Protein AF-A0AAU8A0Q5-F1 (afdb_monomer_lite)

Radius of gyration: 11.53 Å; chains: 1; bounding box: 27×20×35 Å

Secondary structure (DSSP, 8-state):
----PPB-HHHHHHHHHHTT--HHHHHHHTT--HHHHHHHHH-SS----S-HHHHHHHHHHHHHHTT--HHHHB-

Sequence (75 aa):
MKADQRIIKEILSAAREEQGLSHEVLAKAVCLSKWYIKELEEADTFLTFYTMTIKIQAAKRVGDYLGLSKDQYLK

Organism: NCBI:txid2955208

pLDDT: mean 87.87, std 14.92, range [40.69, 98.31]

InterPro domains:
  IPR010982 Lambda repressor-like, DNA-binding domain superfamily [G3DSA:1.10.260.40] (4-75)
  IPR010982 Lambda repressor-like, DNA-binding domain superfamily [SSF47413] (7-74)

Foldseek 3Di:
DPPPKAFALCLLVVLCVVVVHDLCRLCVVLVHDSVLNCCSNPDPDDPDDPDPVVNLVSSVSSCVVSVHDCVSTID

Structure (mmCIF, N/CA/C/O backbone):
data_AF-A0AAU8A0Q5-F1
#
_entry.id   AF-A0AAU8A0Q5-F1
#
loop_
_atom_site.group_PDB
_atom_site.id
_atom_site.type_symbol
_atom_site.label_atom_id
_atom_site.label_alt_id
_atom_site.label_comp_id
_atom_site.label_asym_id
_atom_site.label_entity_id
_atom_site.label_seq_id
_atom_site.pdbx_PDB_ins_code
_atom_site.Cartn_x
_atom_site.Cartn_y
_atom_site.Cartn_z
_atom_site.occupancy
_atom_site.B_iso_or_equiv
_atom_site.auth_seq_id
_atom_site.auth_comp_id
_atom_site.auth_asym_id
_atom_site.auth_atom_id
_atom_site.pdbx_PDB_model_num
ATOM 1 N N . MET A 1 1 ? 4.878 -11.202 -25.222 1.00 40.69 1 MET A N 1
ATOM 2 C CA . MET A 1 1 ? 5.267 -9.974 -24.494 1.00 40.69 1 MET A CA 1
ATOM 3 C C . MET A 1 1 ? 4.820 -10.131 -23.052 1.00 40.69 1 MET A C 1
ATOM 5 O O . MET A 1 1 ? 3.672 -10.505 -22.851 1.00 40.69 1 MET A O 1
ATOM 9 N N . LYS A 1 2 ? 5.697 -9.939 -22.059 1.00 48.00 2 LYS A N 1
ATOM 10 C CA . LYS A 1 2 ? 5.232 -9.782 -20.672 1.00 48.00 2 LYS A CA 1
ATOM 11 C C . LYS A 1 2 ? 4.581 -8.403 -20.606 1.00 48.00 2 LYS A C 1
ATOM 13 O O . LYS A 1 2 ? 5.221 -7.446 -21.020 1.00 48.00 2 LYS A O 1
ATOM 18 N N . ALA A 1 3 ? 3.317 -8.329 -20.204 1.00 54.69 3 ALA A N 1
ATOM 19 C CA . ALA A 1 3 ? 2.669 -7.047 -19.968 1.00 54.69 3 ALA A CA 1
ATOM 20 C C . ALA A 1 3 ? 3.478 -6.279 -18.913 1.00 54.69 3 ALA A C 1
ATOM 22 O O . ALA A 1 3 ? 3.867 -6.864 -17.894 1.00 54.69 3 ALA A O 1
ATOM 23 N N . ASP A 1 4 ? 3.768 -5.009 -19.180 1.00 67.00 4 ASP A N 1
ATOM 24 C CA . ASP A 1 4 ? 4.381 -4.123 -18.198 1.00 67.00 4 ASP A CA 1
ATOM 25 C C . ASP A 1 4 ? 3.363 -3.895 -17.082 1.00 67.00 4 ASP A C 1
ATOM 27 O O . ASP A 1 4 ? 2.383 -3.180 -17.269 1.00 67.00 4 ASP A O 1
ATOM 31 N N . GLN A 1 5 ? 3.565 -4.560 -15.941 1.00 76.44 5 GLN A N 1
ATOM 32 C CA . GLN A 1 5 ? 2.626 -4.472 -14.826 1.00 76.44 5 GLN A CA 1
ATOM 33 C C . GLN A 1 5 ? 2.663 -3.064 -14.221 1.00 76.44 5 GLN A C 1
ATOM 35 O O . GLN A 1 5 ? 3.699 -2.629 -13.721 1.00 76.44 5 GLN A O 1
ATOM 40 N N . ARG A 1 6 ? 1.530 -2.371 -14.213 1.00 87.06 6 ARG A N 1
ATOM 41 C CA . ARG A 1 6 ? 1.316 -1.054 -13.620 1.00 87.06 6 ARG A CA 1
ATOM 42 C C . ARG A 1 6 ? 0.599 -1.184 -12.280 1.00 87.06 6 ARG A C 1
ATOM 44 O O . ARG A 1 6 ? -0.380 -1.914 -12.162 1.00 87.06 6 ARG A O 1
ATOM 51 N N . ILE A 1 7 ? 1.057 -0.422 -11.291 1.00 90.69 7 ILE A N 1
ATOM 52 C CA . ILE A 1 7 ? 0.394 -0.274 -9.991 1.00 90.69 7 ILE A CA 1
ATOM 53 C C . ILE A 1 7 ? -0.558 0.931 -10.059 1.00 90.69 7 ILE A C 1
ATOM 55 O O . ILE A 1 7 ? -0.157 2.005 -10.509 1.00 90.69 7 ILE A O 1
ATOM 59 N N . ILE A 1 8 ? -1.809 0.755 -9.631 1.00 93.25 8 ILE A N 1
ATOM 60 C CA . ILE A 1 8 ? -2.802 1.827 -9.487 1.00 93.25 8 ILE A CA 1
ATOM 61 C C . ILE A 1 8 ? -2.710 2.356 -8.056 1.00 93.25 8 ILE A C 1
ATOM 63 O O . ILE A 1 8 ? -3.257 1.764 -7.122 1.00 93.25 8 ILE A O 1
ATOM 67 N N . LYS A 1 9 ? -1.971 3.453 -7.891 1.00 93.06 9 LYS A N 1
ATOM 68 C CA . LYS A 1 9 ? -1.639 4.039 -6.589 1.00 93.06 9 LYS A CA 1
ATOM 69 C C . LYS A 1 9 ? -2.876 4.514 -5.821 1.00 93.06 9 LYS A C 1
ATOM 71 O O . LYS A 1 9 ? -2.954 4.313 -4.614 1.00 93.06 9 LYS A O 1
ATOM 76 N N . GLU A 1 10 ? -3.877 5.026 -6.536 1.00 95.62 10 GLU A N 1
ATOM 77 C CA . GLU A 1 10 ? -5.114 5.573 -5.973 1.00 95.62 10 GLU A CA 1
ATOM 78 C C . GLU A 1 10 ? -5.952 4.501 -5.262 1.00 95.62 10 GLU A C 1
ATOM 80 O O . GLU A 1 10 ? -6.600 4.779 -4.258 1.00 95.62 10 GLU A O 1
ATOM 85 N N . ILE A 1 11 ? -5.919 3.257 -5.756 1.00 97.06 11 ILE A N 1
ATOM 86 C CA . ILE A 1 11 ? -6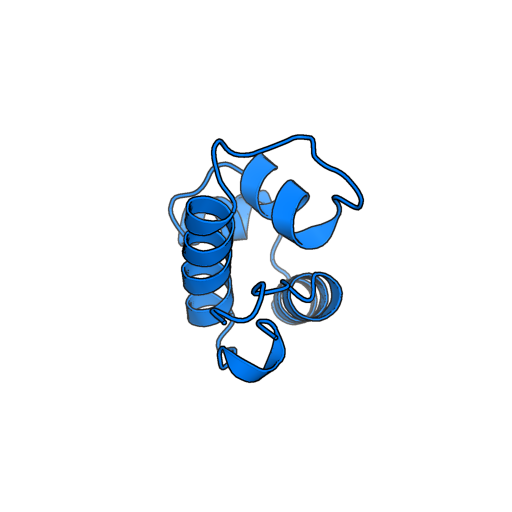.641 2.135 -5.141 1.00 97.06 11 ILE A CA 1
ATOM 87 C C . ILE A 1 11 ? -5.977 1.730 -3.822 1.00 97.06 11 ILE A C 1
ATOM 89 O O . ILE A 1 11 ? -6.666 1.462 -2.840 1.00 97.06 11 ILE A O 1
ATOM 93 N N . LEU A 1 12 ? -4.641 1.712 -3.783 1.00 96.69 12 LEU A N 1
ATOM 94 C CA . LEU A 1 12 ? -3.899 1.395 -2.564 1.00 96.69 12 LEU A CA 1
ATOM 95 C C . LEU A 1 12 ? -4.076 2.486 -1.500 1.00 96.69 12 LEU A C 1
ATOM 97 O O . LEU A 1 12 ? -4.339 2.161 -0.342 1.00 96.69 12 LEU A O 1
ATOM 101 N N . SER A 1 13 ? -3.987 3.764 -1.888 1.00 97.31 13 SER A N 1
ATOM 102 C CA . SER A 1 13 ? -4.154 4.881 -0.953 1.00 97.31 13 SER A CA 1
ATOM 103 C C . SER A 1 13 ? -5.575 4.953 -0.397 1.00 97.31 13 SER A C 1
ATOM 105 O O . SER A 1 13 ? -5.738 5.088 0.814 1.00 97.31 13 SER A O 1
ATOM 107 N N . ALA A 1 14 ? -6.596 4.786 -1.247 1.00 97.94 14 ALA A N 1
ATOM 108 C CA . ALA A 1 14 ? -7.992 4.802 -0.815 1.00 97.94 14 ALA A CA 1
ATOM 109 C C . ALA A 1 14 ? -8.286 3.682 0.193 1.00 97.94 14 ALA A C 1
ATOM 111 O O . ALA A 1 14 ? -8.802 3.952 1.273 1.00 97.94 14 ALA A O 1
ATOM 112 N N . ALA A 1 15 ? -7.873 2.443 -0.094 1.00 98.19 15 ALA A N 1
ATOM 113 C CA . ALA A 1 15 ? -8.103 1.321 0.816 1.00 98.19 15 ALA A CA 1
ATOM 114 C C . ALA A 1 15 ? -7.372 1.488 2.161 1.00 98.19 15 ALA A C 1
ATOM 116 O O . ALA A 1 15 ? -7.897 1.113 3.211 1.00 98.19 15 ALA A O 1
ATOM 117 N N . ARG A 1 16 ? -6.169 2.081 2.164 1.00 98.31 16 ARG A N 1
ATOM 118 C CA . ARG A 1 16 ? -5.467 2.435 3.408 1.00 98.31 16 ARG A CA 1
ATOM 119 C C . ARG A 1 16 ? -6.263 3.461 4.220 1.00 98.31 16 ARG A C 1
ATOM 121 O O . ARG A 1 16 ? -6.377 3.323 5.439 1.00 98.31 16 ARG A O 1
ATOM 128 N N . GLU A 1 17 ? -6.764 4.498 3.557 1.00 98.06 17 GLU A N 1
ATOM 129 C CA . GLU A 1 17 ? -7.505 5.597 4.184 1.00 98.06 17 GLU A CA 1
ATOM 130 C C . GLU A 1 17 ? -8.860 5.148 4.731 1.00 98.06 17 GLU A C 1
ATOM 132 O O . GLU A 1 17 ? -9.205 5.521 5.850 1.00 98.06 17 GLU A O 1
ATOM 137 N N . GLU A 1 18 ? -9.572 4.272 4.020 1.00 98.19 18 GLU A N 1
ATOM 138 C CA . GLU A 1 18 ? -10.817 3.645 4.483 1.00 98.19 18 GLU A CA 1
ATOM 139 C C . GLU A 1 18 ? -10.625 2.839 5.776 1.00 98.19 18 GLU A C 1
ATOM 141 O O . GLU A 1 18 ? -11.511 2.804 6.628 1.00 98.19 18 GLU A O 1
ATOM 146 N N . GLN A 1 19 ? -9.448 2.235 5.963 1.00 97.88 19 GLN A N 1
ATOM 147 C CA . GLN A 1 19 ? -9.085 1.531 7.197 1.00 97.88 19 GLN A CA 1
ATOM 148 C C . GLN A 1 19 ? -8.502 2.452 8.285 1.00 97.88 19 GLN A C 1
ATOM 150 O O . GLN A 1 19 ? -8.125 1.976 9.357 1.00 97.88 19 GLN A O 1
ATOM 155 N N . GLY A 1 20 ? -8.392 3.762 8.036 1.00 97.88 20 GLY A N 1
ATOM 156 C CA . GLY A 1 20 ? -7.860 4.734 8.996 1.00 97.88 20 GLY A CA 1
ATOM 157 C C . GLY A 1 20 ? -6.370 4.557 9.312 1.00 97.88 20 GLY A C 1
ATOM 158 O O . GLY A 1 20 ? -5.910 4.955 10.384 1.00 97.88 20 GLY A O 1
ATOM 159 N N . LEU A 1 21 ? -5.600 3.939 8.412 1.00 97.81 21 LEU A N 1
ATOM 160 C CA . LEU A 1 21 ? -4.194 3.613 8.650 1.00 97.81 21 LEU A CA 1
ATOM 161 C C . LEU A 1 21 ? -3.267 4.758 8.225 1.00 97.81 21 LEU A C 1
ATOM 163 O O . LEU A 1 21 ? -3.327 5.247 7.093 1.00 97.81 21 LEU A O 1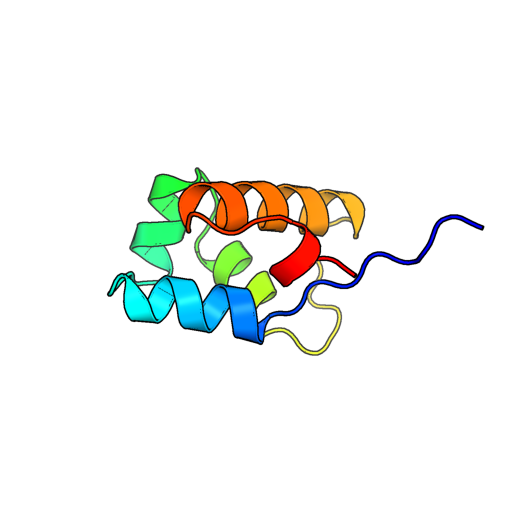
ATOM 167 N N . SER A 1 22 ? -2.325 5.131 9.096 1.00 97.81 22 SER A N 1
ATOM 168 C CA . SER A 1 22 ? -1.187 5.958 8.677 1.00 97.81 22 SER A CA 1
ATOM 169 C C . SER A 1 22 ? -0.203 5.138 7.837 1.00 97.81 22 SER A C 1
ATOM 171 O O . SER A 1 22 ? -0.149 3.906 7.932 1.00 97.81 22 SER A O 1
ATOM 173 N N . HIS A 1 23 ? 0.641 5.817 7.053 1.00 96.88 23 HIS A N 1
ATOM 174 C CA . HIS A 1 23 ? 1.729 5.154 6.330 1.00 96.88 23 HIS A CA 1
ATOM 175 C C . HIS A 1 23 ? 2.667 4.380 7.265 1.00 96.88 23 HIS A C 1
ATOM 177 O O . HIS A 1 23 ? 3.108 3.298 6.890 1.00 96.88 23 HIS A O 1
ATOM 183 N N . GLU A 1 24 ? 2.977 4.885 8.471 1.00 97.56 24 GLU A N 1
ATOM 184 C CA . GLU A 1 24 ? 3.811 4.141 9.432 1.00 97.56 24 GLU A CA 1
ATOM 185 C C . GLU A 1 24 ? 3.146 2.851 9.907 1.00 97.56 24 GLU A C 1
ATOM 187 O O . GLU A 1 24 ? 3.813 1.817 9.986 1.00 97.56 24 GLU A O 1
ATOM 192 N N . VAL A 1 25 ? 1.853 2.911 10.240 1.00 98.00 25 VAL A N 1
ATOM 193 C CA . VAL A 1 25 ? 1.117 1.754 10.763 1.00 98.00 25 VAL A CA 1
ATOM 194 C C . VAL A 1 25 ? 1.052 0.661 9.703 1.00 98.00 25 VAL A C 1
ATOM 196 O O . VAL A 1 25 ? 1.420 -0.480 9.988 1.00 98.00 25 VAL A O 1
ATOM 199 N N . LEU A 1 26 ? 0.673 1.020 8.473 1.00 98.12 26 LEU A N 1
ATOM 200 C CA . LEU A 1 26 ? 0.641 0.079 7.358 1.00 98.12 26 LEU A CA 1
ATOM 201 C C . LEU A 1 26 ? 2.030 -0.513 7.105 1.00 98.12 26 LEU A C 1
ATOM 203 O O . LEU A 1 26 ? 2.179 -1.731 7.065 1.00 98.12 26 LEU A O 1
ATOM 207 N N . ALA A 1 27 ? 3.061 0.331 7.005 1.00 97.00 27 ALA A N 1
ATOM 208 C CA . ALA A 1 27 ? 4.429 -0.109 6.752 1.00 97.00 27 ALA A CA 1
ATOM 209 C C . ALA A 1 27 ? 4.912 -1.127 7.797 1.00 97.00 27 ALA A C 1
ATOM 211 O O . ALA A 1 27 ? 5.439 -2.181 7.437 1.00 97.00 27 ALA A O 1
ATOM 212 N N . LYS A 1 28 ? 4.664 -0.861 9.086 1.00 97.62 28 LYS A N 1
ATOM 213 C CA . LYS A 1 28 ? 4.985 -1.792 10.173 1.00 97.62 28 LYS A CA 1
ATOM 214 C C . LYS A 1 28 ? 4.237 -3.117 10.018 1.00 97.62 28 LYS A C 1
ATOM 216 O O . LYS A 1 28 ? 4.854 -4.170 10.169 1.00 97.62 28 LYS A O 1
ATOM 221 N N . ALA A 1 29 ? 2.948 -3.073 9.685 1.00 97.44 29 ALA A N 1
ATOM 222 C CA . ALA A 1 29 ? 2.122 -4.266 9.525 1.00 97.44 29 ALA A CA 1
ATOM 223 C C . ALA A 1 29 ? 2.592 -5.169 8.371 1.00 97.44 29 ALA A C 1
ATOM 225 O O . ALA A 1 29 ? 2.590 -6.390 8.502 1.00 97.44 29 ALA A O 1
ATOM 226 N N . VAL A 1 30 ? 3.083 -4.581 7.275 1.00 96.44 30 VAL A N 1
ATOM 227 C CA . VAL A 1 30 ? 3.596 -5.329 6.112 1.00 96.44 30 VAL A CA 1
ATOM 228 C C . VAL A 1 30 ? 5.120 -5.512 6.107 1.00 96.44 30 VAL A C 1
ATOM 230 O O . VAL A 1 30 ? 5.695 -5.966 5.112 1.00 96.44 30 VAL A O 1
ATOM 233 N N . CYS A 1 31 ? 5.796 -5.188 7.213 1.00 95.81 31 CYS A N 1
ATOM 234 C CA . CYS A 1 31 ? 7.255 -5.280 7.342 1.00 95.81 31 CYS A CA 1
ATOM 235 C C . CYS A 1 31 ? 8.001 -4.548 6.209 1.00 95.81 31 CYS A C 1
ATOM 237 O O . CYS A 1 31 ? 8.944 -5.074 5.616 1.00 95.81 31 CYS A O 1
ATOM 239 N N . LEU A 1 32 ? 7.543 -3.340 5.889 1.00 93.25 32 LEU A N 1
ATOM 240 C CA . LEU A 1 32 ? 8.169 -2.412 4.955 1.00 93.25 32 LEU A CA 1
ATOM 241 C C . LEU A 1 32 ? 8.555 -1.129 5.699 1.00 93.25 32 LEU A C 1
ATOM 243 O O . LEU A 1 32 ? 8.020 -0.802 6.755 1.00 93.25 32 LEU A O 1
ATOM 247 N N . SER A 1 33 ? 9.491 -0.368 5.147 1.00 92.50 33 SER A N 1
ATOM 248 C CA . SER A 1 33 ? 9.730 1.005 5.584 1.00 92.50 33 SER A CA 1
ATOM 249 C C . SER A 1 33 ? 8.596 1.928 5.125 1.00 92.50 33 SER A C 1
ATOM 251 O O . SER 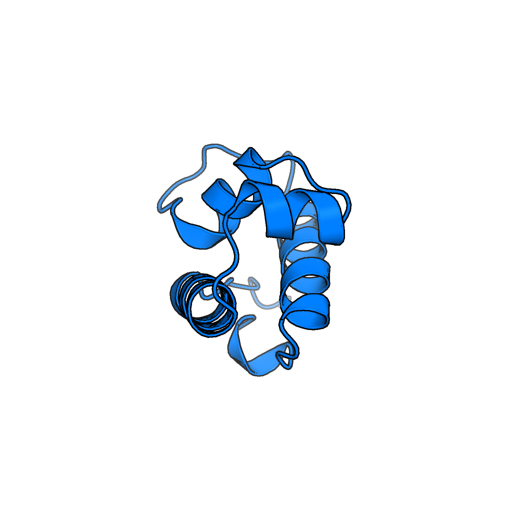A 1 33 ? 8.064 1.759 4.030 1.00 92.50 33 SER A O 1
ATOM 253 N N . LYS A 1 34 ? 8.275 2.962 5.918 1.00 93.44 34 LYS A N 1
ATOM 254 C CA . LYS A 1 34 ? 7.252 3.981 5.590 1.00 93.44 34 LYS A CA 1
ATOM 255 C C . LYS A 1 34 ? 7.403 4.542 4.173 1.00 93.44 34 LYS A C 1
ATOM 257 O O . LYS A 1 34 ? 6.417 4.740 3.471 1.00 93.44 34 LYS A O 1
ATOM 262 N N . TRP A 1 35 ? 8.641 4.800 3.758 1.00 89.75 35 TRP A N 1
ATOM 263 C CA . TRP A 1 35 ? 8.926 5.387 2.452 1.00 89.75 35 TRP A CA 1
ATOM 264 C C . TRP A 1 35 ? 8.474 4.499 1.287 1.00 89.75 35 TRP A C 1
ATOM 266 O O . TRP A 1 35 ? 8.073 5.033 0.264 1.00 89.75 35 TRP A O 1
ATOM 276 N N . TYR A 1 36 ? 8.445 3.174 1.457 1.00 90.38 36 TYR A N 1
ATOM 277 C CA . TYR A 1 36 ? 7.927 2.262 0.440 1.00 90.38 36 TYR A CA 1
ATOM 278 C C . TYR A 1 36 ? 6.424 2.403 0.234 1.00 90.38 36 TYR A C 1
ATOM 280 O O . TYR A 1 36 ? 5.956 2.318 -0.894 1.00 90.38 36 TYR A O 1
ATOM 288 N N . ILE A 1 37 ? 5.669 2.659 1.303 1.00 93.81 37 ILE A N 1
ATOM 289 C CA . ILE A 1 37 ? 4.231 2.930 1.195 1.00 93.81 37 ILE A CA 1
ATOM 290 C C . ILE A 1 37 ? 4.007 4.248 0.455 1.00 93.81 37 ILE A C 1
ATOM 292 O O . ILE A 1 37 ? 3.239 4.299 -0.499 1.00 93.81 37 ILE A O 1
ATOM 296 N N . LYS A 1 38 ? 4.754 5.292 0.831 1.00 91.62 38 LYS A N 1
ATOM 297 C CA . LYS A 1 38 ? 4.713 6.585 0.139 1.00 91.62 38 LYS A CA 1
ATOM 298 C C . LYS A 1 38 ? 5.077 6.463 -1.335 1.00 91.62 38 LYS A C 1
ATOM 300 O O . LYS A 1 38 ? 4.416 7.054 -2.172 1.00 91.62 38 LYS A O 1
ATOM 305 N N . GLU A 1 39 ? 6.091 5.674 -1.675 1.00 89.19 39 GLU A N 1
ATOM 306 C CA . GLU A 1 39 ? 6.467 5.461 -3.073 1.00 89.19 39 GLU A CA 1
ATOM 307 C C . GLU A 1 39 ? 5.359 4.740 -3.860 1.00 89.19 39 GLU A C 1
ATOM 309 O O . GLU A 1 39 ? 5.117 5.081 -5.013 1.00 89.19 39 GLU A O 1
ATOM 314 N N . LEU A 1 40 ? 4.663 3.776 -3.248 1.00 91.38 40 LEU A N 1
ATOM 315 C CA . LEU A 1 40 ? 3.535 3.085 -3.883 1.00 91.38 40 LEU A CA 1
ATOM 316 C C . LEU A 1 40 ? 2.321 3.997 -4.110 1.00 91.38 40 LEU A C 1
ATOM 318 O O . LEU A 1 40 ? 1.617 3.801 -5.095 1.00 91.38 40 LEU A O 1
ATOM 322 N N . GLU A 1 41 ? 2.072 4.951 -3.210 1.00 92.69 41 GLU A N 1
ATOM 323 C CA . GLU A 1 41 ? 0.865 5.792 -3.211 1.00 92.69 41 GLU A CA 1
ATOM 324 C C . GLU A 1 41 ? 1.055 7.169 -3.870 1.00 92.69 41 GLU A C 1
ATOM 326 O O . GLU A 1 41 ? 0.118 7.713 -4.448 1.00 92.69 41 GLU A O 1
ATOM 331 N N . GLU A 1 42 ? 2.251 7.753 -3.791 1.00 84.44 42 GLU A N 1
ATOM 332 C CA . GLU A 1 42 ? 2.491 9.165 -4.127 1.00 84.44 42 GLU A CA 1
ATOM 333 C C . GLU A 1 42 ? 3.406 9.335 -5.352 1.00 84.44 42 GLU A C 1
ATOM 335 O O . GLU A 1 42 ? 3.311 10.346 -6.045 1.00 84.44 42 GLU A O 1
ATOM 340 N N . ALA A 1 43 ? 4.297 8.381 -5.651 1.00 71.62 43 ALA A N 1
ATOM 341 C CA . ALA A 1 43 ? 5.344 8.609 -6.647 1.00 71.62 43 ALA A CA 1
ATOM 342 C C . ALA A 1 43 ? 4.815 8.557 -8.091 1.00 71.62 43 ALA A C 1
ATOM 344 O O . ALA A 1 43 ? 4.423 7.504 -8.589 1.00 71.62 43 ALA A O 1
ATOM 345 N N . ASP A 1 44 ? 4.904 9.688 -8.796 1.00 63.19 44 ASP A N 1
ATOM 346 C CA . ASP A 1 44 ? 4.633 9.775 -10.239 1.00 63.19 44 ASP A CA 1
ATOM 347 C C . ASP A 1 44 ? 5.831 9.344 -11.099 1.00 63.19 44 ASP A C 1
ATOM 349 O O . ASP A 1 44 ? 5.664 8.878 -12.226 1.00 63.19 44 ASP A O 1
ATOM 353 N N . THR A 1 45 ? 7.054 9.443 -10.566 1.00 53.56 45 THR A N 1
ATOM 354 C CA . THR A 1 45 ? 8.294 9.169 -11.309 1.00 53.56 45 THR A CA 1
ATOM 355 C C . THR A 1 45 ? 9.431 8.667 -10.411 1.00 53.56 45 THR A C 1
ATOM 357 O O . THR A 1 45 ? 9.848 9.350 -9.483 1.00 53.56 45 THR A O 1
ATOM 360 N N . PHE A 1 46 ? 9.936 7.469 -10.736 1.00 50.69 46 PHE A N 1
ATOM 361 C CA . PHE A 1 46 ? 11.322 6.959 -10.633 1.00 50.69 46 PHE A CA 1
ATOM 362 C C . PHE A 1 46 ? 12.259 7.324 -9.452 1.00 50.69 46 PHE A C 1
ATOM 364 O O . PHE A 1 46 ? 13.469 7.155 -9.582 1.00 50.69 46 PHE A O 1
ATOM 371 N N . LEU A 1 47 ? 11.783 7.703 -8.267 1.00 51.25 47 LEU A N 1
ATOM 372 C CA . LEU A 1 47 ? 12.634 7.701 -7.061 1.00 51.25 47 LEU A CA 1
ATOM 373 C C . LEU A 1 47 ? 12.723 6.269 -6.507 1.00 51.25 47 LEU A C 1
ATOM 375 O O . LEU A 1 47 ? 12.080 5.917 -5.530 1.00 51.25 47 LEU A O 1
ATOM 379 N N . THR A 1 48 ? 13.437 5.420 -7.251 1.00 54.72 48 THR A N 1
ATOM 380 C CA . THR A 1 48 ? 13.247 3.967 -7.314 1.00 54.72 48 THR A CA 1
ATOM 381 C C . THR A 1 48 ? 13.786 3.173 -6.127 1.00 54.72 48 THR A C 1
ATOM 383 O O . THR A 1 48 ? 14.995 3.090 -5.912 1.00 54.72 48 THR A O 1
ATOM 386 N N . PHE A 1 49 ? 12.906 2.370 -5.534 1.00 54.41 49 PHE A N 1
ATOM 387 C CA . PHE A 1 49 ? 13.180 0.950 -5.282 1.00 54.41 49 PHE A CA 1
ATOM 388 C C . PHE A 1 49 ? 13.926 0.285 -6.459 1.00 54.41 49 PHE A C 1
ATOM 390 O O . PHE A 1 49 ? 13.471 0.360 -7.597 1.00 54.41 49 PHE A O 1
ATOM 397 N N . TYR A 1 50 ? 14.990 -0.464 -6.164 1.00 63.09 50 TYR A N 1
ATOM 398 C CA . TYR A 1 50 ? 15.916 -1.145 -7.084 1.00 63.09 50 TYR A CA 1
ATOM 399 C C . TYR A 1 50 ? 15.344 -1.732 -8.403 1.00 63.09 50 TYR A C 1
ATOM 401 O O . TYR A 1 50 ? 16.048 -1.695 -9.407 1.00 63.09 50 TYR A O 1
ATOM 409 N N . THR A 1 51 ? 14.112 -2.281 -8.444 1.00 80.00 51 THR A N 1
ATOM 410 C CA . THR A 1 51 ? 13.468 -2.802 -9.677 1.00 80.00 51 THR A CA 1
ATOM 411 C C . THR A 1 51 ? 11.930 -2.770 -9.620 1.00 80.00 51 THR A C 1
ATOM 413 O O . THR A 1 51 ? 11.335 -2.844 -8.542 1.00 80.00 51 THR A O 1
ATOM 416 N N . MET A 1 52 ? 11.266 -2.770 -10.786 1.00 83.56 52 MET A N 1
ATOM 417 C CA . MET A 1 52 ? 9.801 -2.903 -10.903 1.00 83.56 52 MET A CA 1
ATOM 418 C C . MET A 1 52 ? 9.268 -4.189 -10.244 1.00 83.56 52 MET A C 1
ATOM 420 O O . MET A 1 52 ? 8.229 -4.175 -9.591 1.00 83.56 52 MET A O 1
ATOM 424 N N . THR A 1 53 ? 10.019 -5.293 -10.323 1.00 85.81 53 THR A N 1
ATOM 425 C CA . THR A 1 53 ? 9.675 -6.557 -9.652 1.00 85.81 53 THR A CA 1
ATOM 426 C C . THR A 1 53 ? 9.523 -6.379 -8.144 1.00 85.81 53 THR A C 1
ATOM 428 O O . THR A 1 53 ? 8.569 -6.888 -7.558 1.00 85.81 53 THR A O 1
ATOM 431 N N . ILE A 1 54 ? 10.441 -5.647 -7.508 1.00 86.75 54 ILE A N 1
ATOM 432 C CA . ILE A 1 54 ? 10.389 -5.413 -6.063 1.00 86.75 54 ILE A CA 1
ATOM 433 C C . ILE A 1 54 ? 9.197 -4.515 -5.711 1.00 86.75 54 ILE A C 1
ATOM 435 O O . ILE A 1 54 ? 8.480 -4.822 -4.759 1.00 86.75 54 ILE A O 1
ATOM 439 N N . LYS A 1 55 ? 8.914 -3.482 -6.519 1.00 87.94 55 LYS A N 1
ATOM 440 C CA . LYS A 1 55 ? 7.714 -2.643 -6.346 1.00 87.94 55 LYS A CA 1
ATOM 441 C C . LYS A 1 55 ? 6.431 -3.465 -6.400 1.00 87.94 55 LYS A C 1
ATOM 443 O O . LYS A 1 55 ? 5.577 -3.328 -5.533 1.00 87.94 55 LYS A O 1
ATOM 448 N N . ILE A 1 56 ? 6.321 -4.371 -7.369 1.00 90.38 56 ILE A N 1
ATOM 449 C CA . ILE A 1 56 ? 5.159 -5.255 -7.504 1.00 90.38 56 ILE A CA 1
ATOM 450 C C . ILE A 1 56 ? 5.032 -6.182 -6.292 1.00 90.38 56 ILE A C 1
ATOM 452 O O . ILE A 1 56 ? 3.922 -6.419 -5.829 1.00 90.38 56 ILE A O 1
ATOM 456 N N . GLN A 1 57 ? 6.134 -6.707 -5.750 1.00 92.12 57 GLN A N 1
ATOM 457 C CA . GLN A 1 57 ? 6.080 -7.538 -4.540 1.00 92.12 57 GLN A CA 1
ATOM 458 C C . GLN A 1 57 ? 5.653 -6.739 -3.302 1.00 92.12 57 GLN A C 1
ATOM 460 O O . GLN A 1 57 ? 4.844 -7.227 -2.512 1.00 92.12 57 GLN A O 1
ATOM 465 N N . ALA A 1 58 ? 6.134 -5.503 -3.154 1.00 92.81 58 ALA A N 1
ATOM 466 C CA . ALA A 1 58 ? 5.679 -4.603 -2.098 1.00 92.81 58 ALA A CA 1
ATOM 467 C C . ALA A 1 58 ? 4.177 -4.297 -2.238 1.00 92.81 58 ALA A C 1
ATOM 469 O O . ALA A 1 58 ? 3.430 -4.462 -1.277 1.00 92.81 58 ALA A O 1
ATOM 470 N N . ALA A 1 59 ? 3.718 -3.965 -3.449 1.00 94.38 59 ALA A N 1
ATOM 471 C CA . ALA A 1 59 ? 2.307 -3.722 -3.746 1.00 94.38 59 ALA A CA 1
ATOM 472 C C . ALA A 1 59 ? 1.434 -4.964 -3.501 1.00 94.38 59 ALA A C 1
ATOM 474 O O . ALA A 1 59 ? 0.317 -4.846 -3.011 1.00 94.38 59 ALA A O 1
ATOM 475 N N . LYS A 1 60 ? 1.936 -6.171 -3.799 1.00 95.62 60 LYS A N 1
ATOM 476 C CA . LYS A 1 60 ? 1.272 -7.442 -3.455 1.00 95.62 60 LYS A CA 1
ATOM 477 C C . LYS A 1 60 ? 1.030 -7.558 -1.961 1.00 95.62 60 LYS A C 1
ATOM 479 O O . LYS A 1 60 ? -0.106 -7.735 -1.551 1.00 95.62 60 LYS A O 1
ATOM 484 N N . ARG A 1 61 ? 2.072 -7.355 -1.159 1.00 96.50 61 ARG A N 1
ATOM 485 C CA . ARG A 1 61 ? 1.957 -7.442 0.296 1.00 96.50 61 ARG A CA 1
ATOM 486 C C . ARG A 1 61 ? 1.018 -6.384 0.882 1.00 96.50 61 ARG A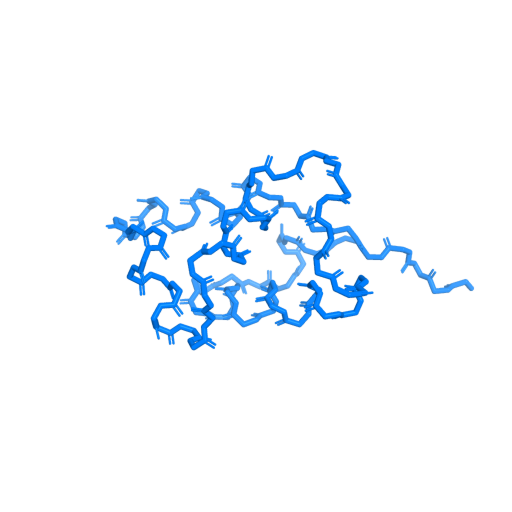 C 1
ATOM 488 O O . ARG A 1 61 ? 0.263 -6.688 1.796 1.00 96.50 61 ARG A O 1
ATOM 495 N N . VAL A 1 62 ? 1.067 -5.160 0.355 1.00 97.31 62 VAL A N 1
ATOM 496 C CA . VAL A 1 62 ? 0.162 -4.076 0.763 1.00 97.31 62 VAL A CA 1
ATOM 497 C C . VAL A 1 62 ? -1.283 -4.397 0.387 1.00 97.31 62 VAL A C 1
ATOM 499 O O . VAL A 1 62 ? -2.150 -4.325 1.248 1.00 97.31 62 VAL A O 1
ATOM 502 N N . GLY A 1 63 ? -1.541 -4.804 -0.858 1.00 97.56 63 GLY A N 1
ATOM 503 C CA . GLY A 1 63 ? -2.883 -5.170 -1.314 1.00 97.56 63 GLY A CA 1
ATOM 504 C C . GLY A 1 63 ? -3.476 -6.340 -0.531 1.00 97.56 63 GLY A C 1
ATOM 505 O O . GLY A 1 63 ? -4.611 -6.237 -0.077 1.00 97.56 63 GLY A O 1
ATOM 506 N N . ASP A 1 64 ? -2.688 -7.393 -0.282 1.00 97.94 64 ASP A N 1
ATOM 507 C CA . ASP A 1 64 ? -3.115 -8.545 0.521 1.00 97.94 64 ASP A CA 1
ATOM 508 C C . ASP A 1 64 ? -3.516 -8.110 1.949 1.00 97.94 64 ASP A C 1
ATOM 510 O O . ASP A 1 64 ? -4.537 -8.555 2.468 1.00 97.94 64 ASP A O 1
ATOM 514 N N . TYR A 1 65 ? -2.753 -7.201 2.573 1.00 98.31 65 TYR A N 1
ATOM 515 C CA . TYR A 1 65 ? -3.079 -6.658 3.899 1.00 98.31 65 TYR A CA 1
ATOM 516 C C . TYR A 1 65 ? -4.332 -5.769 3.885 1.00 98.31 65 TYR A C 1
ATOM 518 O O . TYR A 1 65 ? -5.138 -5.820 4.809 1.00 98.31 65 TYR A O 1
ATOM 526 N N . LEU A 1 66 ? -4.516 -4.975 2.828 1.00 97.94 66 LEU A N 1
ATOM 527 C CA . LEU A 1 66 ? -5.680 -4.103 2.656 1.00 97.94 66 LEU A CA 1
ATOM 528 C C . LEU A 1 66 ? -6.942 -4.859 2.194 1.00 97.94 66 LEU A C 1
ATOM 530 O O . LEU A 1 66 ? -7.989 -4.240 2.033 1.00 97.94 66 LEU A O 1
ATOM 534 N N . GLY A 1 67 ? -6.866 -6.180 1.998 1.00 97.81 67 GLY A N 1
ATOM 535 C CA . GLY A 1 67 ? -7.995 -7.002 1.556 1.00 97.81 67 GLY A CA 1
ATOM 536 C C . GLY A 1 67 ? -8.367 -6.806 0.083 1.00 97.81 67 GLY A C 1
ATOM 537 O O . GLY A 1 67 ? -9.503 -7.071 -0.304 1.00 97.81 67 GLY A O 1
ATOM 538 N N . LEU A 1 68 ? -7.426 -6.337 -0.739 1.00 97.81 68 LEU A N 1
ATOM 539 C CA . LEU A 1 68 ? -7.625 -6.081 -2.163 1.00 97.81 68 LEU A CA 1
ATOM 540 C C . LEU A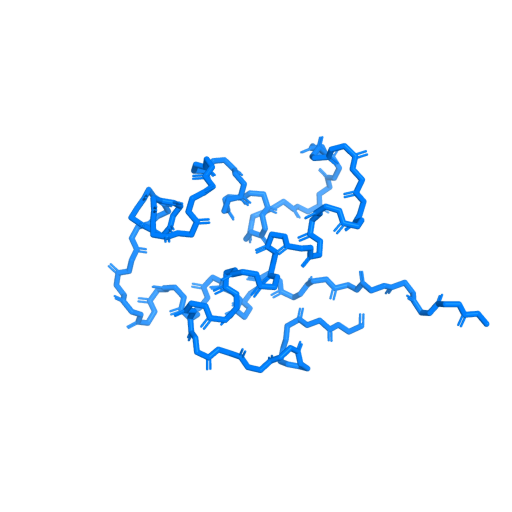 1 68 ? -7.213 -7.285 -3.010 1.00 97.81 68 LEU A C 1
ATOM 542 O O . LEU A 1 68 ? -6.151 -7.879 -2.817 1.00 97.81 68 LEU A O 1
ATOM 546 N N . SER A 1 69 ? -8.000 -7.583 -4.039 1.00 97.00 69 SER A N 1
ATOM 547 C CA . SER A 1 69 ? -7.573 -8.478 -5.107 1.00 97.00 69 SER A CA 1
ATOM 548 C C . SER A 1 69 ? -6.582 -7.780 -6.041 1.00 97.00 69 SER A C 1
ATOM 550 O O . SER A 1 69 ? -6.678 -6.584 -6.325 1.00 97.00 69 SER A O 1
ATOM 552 N N . LYS A 1 70 ? -5.622 -8.546 -6.566 1.00 95.44 70 LYS A N 1
ATOM 553 C CA . LYS A 1 70 ? -4.528 -8.033 -7.409 1.00 95.44 70 LYS A CA 1
ATOM 554 C C . LYS A 1 70 ? -5.030 -7.297 -8.645 1.00 95.44 70 LYS A C 1
ATOM 556 O O . LYS A 1 70 ? -4.447 -6.290 -9.013 1.00 95.44 70 LYS A O 1
ATOM 561 N N . ASP A 1 71 ? -6.106 -7.759 -9.270 1.00 95.25 71 ASP A N 1
ATOM 562 C CA . ASP A 1 71 ? -6.692 -7.139 -10.462 1.00 95.25 71 ASP A CA 1
ATOM 563 C C . ASP A 1 71 ? -7.292 -5.748 -10.202 1.00 95.25 71 ASP A C 1
ATOM 565 O O . ASP A 1 71 ? -7.477 -4.988 -11.157 1.00 95.25 71 ASP A O 1
ATOM 569 N N . GLN A 1 72 ? -7.544 -5.383 -8.940 1.00 96.00 72 GLN A N 1
ATOM 570 C CA . GLN A 1 72 ? -8.015 -4.047 -8.580 1.00 96.00 72 GLN A CA 1
ATOM 571 C C . GLN A 1 72 ? -6.911 -2.995 -8.709 1.00 96.00 72 GLN A C 1
ATOM 573 O O . GLN A 1 72 ? -7.212 -1.859 -9.058 1.00 96.00 72 GLN A O 1
ATOM 578 N N . TYR A 1 73 ? -5.645 -3.357 -8.464 1.00 94.81 73 TYR A N 1
ATOM 579 C CA . TYR A 1 73 ? -4.535 -2.395 -8.404 1.00 94.81 73 TYR A CA 1
ATOM 580 C C . TYR A 1 73 ? -3.293 -2.773 -9.227 1.00 94.81 73 TYR A C 1
ATOM 582 O O . TYR A 1 73 ? -2.376 -1.963 -9.317 1.00 94.81 73 TYR A O 1
ATOM 590 N N . LEU A 1 74 ? -3.231 -3.958 -9.840 1.00 92.69 74 LEU A N 1
ATOM 591 C CA . LEU A 1 74 ? -2.182 -4.373 -10.779 1.00 92.69 74 LEU A CA 1
ATOM 592 C C . LEU A 1 74 ? -2.792 -4.594 -12.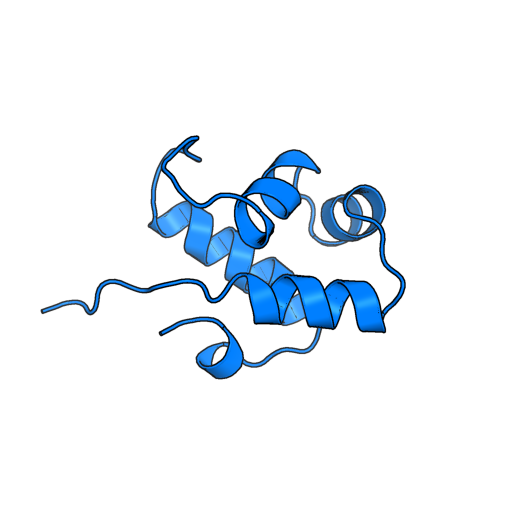168 1.00 92.69 74 LEU A C 1
ATOM 594 O O . LEU A 1 74 ? -3.668 -5.449 -12.322 1.00 92.69 74 LEU A O 1
ATOM 598 N N . LYS A 1 75 ? -2.320 -3.851 -13.174 1.00 88.69 75 LYS A N 1
ATOM 599 C CA . LYS A 1 75 ? -2.751 -3.951 -14.582 1.00 88.69 75 LYS A CA 1
ATOM 600 C C . LYS A 1 75 ? -1.605 -4.295 -15.509 1.00 88.69 75 LYS A C 1
ATOM 602 O O . LYS A 1 75 ? -0.497 -3.807 -15.229 1.00 88.69 75 LYS A O 1
#